Protein 7ATH (pdb70)

Secondary structure (P-SEA, 3-state):
cccccccaaaaaaaaaaaaacccccccccccccccbbbbbbbcccbbbbbbbbbbbbbbbbccccccccccccccccaaaaaaaaaaaaaacccccccccccccccccbbbbbbccccbbbbbbbccccccccccc

B-factor: mean 78.64, std 25.07, range [45.78, 172.8]

Foldseek 3Di:
DPWDDPDPVVQVVQLVVQVVPDDAHWDDWATDPVRWIWTWGAHPVGDID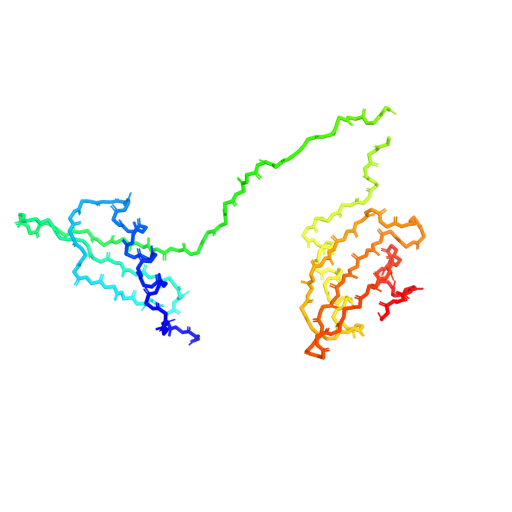IDIHDDDDDDDDDDDDDDPVDDQPDDPDPVNVVLLVVLVCVVPNAAWPDWAQVADQQQRIWIWGQDPVSDIKIFTAGPVSHTPDIDD

Solvent-accessible surface area: 9705 Å² total; per-residue (Å²): 170,78,85,36,46,117,41,70,121,79,58,104,59,15,6,80,57,0,96,72,69,31,113,29,105,32,83,37,55,62,38,84,206,92,47,15,32,42,0,43,0,34,42,122,104,45,62,125,56,97,17,146,21,70,172,89,183,150,108,101,136,132,84,122,140,96,105,157,98,180,58,103,106,69,73,57,69,95,121,20,60,188,35,0,43,73,18,0,51,96,80,15,128,24,140,50,75,74,44,37,32,124,26,85,132,129,2,14,8,38,0,15,0,65,24,113,115,118,117,43,23,72,1,42,0,19,59,124,59,54,62,94,24,52,95,128

Structure (mmCIF, N/CA/C/O backbone):
data_7ATH
#
_entry.id   7ATH
#
_cell.length_a   96.130
_cell.length_b   96.130
_cell.length_c   52.550
_cell.angle_alpha   90.000
_cell.angle_beta   90.000
_cell.angle_gamma   90.000
#
_symmetry.space_group_name_H-M   'P 43 21 2'
#
loop_
_entity.id
_entity.type
_entity.pdbx_description
1 polymer UipA
2 non-polymer 'ZINC ION'
3 water water
#
loop_
_atom_site.group_PDB
_atom_site.id
_atom_site.type_symbol
_atom_site.label_atom_id
_atom_s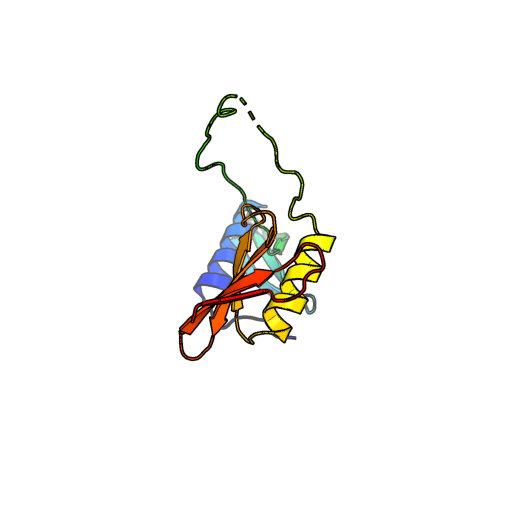ite.label_alt_id
_atom_site.label_comp_id
_atom_site.label_asym_id
_atom_site.label_entity_id
_atom_site.label_seq_id
_atom_site.pdbx_PDB_ins_code
_atom_site.Cartn_x
_atom_site.Cartn_y
_atom_site.Cartn_z
_atom_site.occupancy
_atom_site.B_iso_or_equiv
_atom_site.auth_seq_id
_atom_site.auth_comp_id
_atom_site.auth_asym_id
_atom_site.auth_atom_id
_atom_site.pdbx_PDB_model_num
ATOM 1 N N . THR A 1 68 ? 27.159 8.880 -0.635 1.000 158.731 143 THR AAA N 1
ATOM 2 C CA . THR A 1 68 ? 26.156 9.873 -0.101 1.000 159.630 143 THR AAA CA 1
ATOM 3 C C . THR A 1 68 ? 25.361 10.420 -1.303 1.000 160.552 143 THR AAA C 1
ATOM 4 O O . THR A 1 68 ? 25.335 9.729 -2.354 1.000 135.900 143 THR AAA O 1
ATOM 8 N N . GLY A 1 69 ? 24.748 11.606 -1.170 1.000 160.780 144 GLY AAA N 1
ATOM 9 C CA . GLY A 1 69 ? 23.942 12.259 -2.222 1.000 152.365 144 GLY AAA CA 1
ATOM 10 C C . GLY A 1 69 ? 24.807 12.966 -3.254 1.000 140.127 144 GLY AAA C 1
ATOM 11 O O . GLY A 1 69 ? 24.496 14.133 -3.584 1.000 132.598 144 GLY AAA O 1
ATOM 12 N N . ILE A 1 70 ? 25.815 12.266 -3.790 1.000 121.990 145 ILE AAA N 1
ATOM 13 C CA . ILE A 1 70 ? 26.880 12.863 -4.650 1.000 108.814 145 ILE AAA CA 1
ATOM 14 C C . ILE A 1 70 ? 26.276 13.172 -6.019 1.000 91.370 145 ILE AAA C 1
ATOM 15 O O . ILE A 1 70 ? 25.554 12.324 -6.571 1.000 80.586 145 ILE AAA O 1
ATOM 20 N N . GLY A 1 71 ? 26.576 14.353 -6.543 1.000 71.439 146 GLY AAA N 1
ATOM 21 C CA . GLY A 1 71 ? 26.076 14.782 -7.852 1.000 67.685 146 GLY AAA CA 1
ATOM 22 C C . GLY A 1 71 ? 24.938 15.751 -7.697 1.000 64.818 146 GLY AAA C 1
ATOM 23 O O . GLY A 1 71 ? 24.654 16.188 -6.579 1.000 76.261 146 GLY AAA O 1
ATOM 24 N N . THR A 1 72 ? 24.315 16.107 -8.801 1.000 63.932 147 THR AAA N 1
ATOM 25 C CA . THR A 1 72 ? 23.166 17.023 -8.797 1.000 60.149 147 THR AAA CA 1
ATOM 26 C C . THR A 1 72 ? 22.388 16.790 -10.076 1.000 61.753 147 THR AAA C 1
ATOM 27 O O . THR A 1 72 ? 22.950 16.265 -11.014 1.000 63.058 147 THR AAA O 1
ATOM 31 N N . ALA A 1 73 ? 21.118 17.143 -10.047 1.000 62.555 148 ALA AAA N 1
ATOM 32 C CA . ALA A 1 73 ? 20.203 17.097 -11.188 1.000 65.528 148 ALA AAA CA 1
ATOM 33 C C . ALA A 1 73 ? 20.024 18.528 -11.635 1.000 64.588 148 ALA AAA C 1
ATOM 34 O O . ALA A 1 73 ? 19.314 18.762 -12.631 1.000 70.567 148 ALA AAA O 1
ATOM 36 N N . SER A 1 74 ? 20.693 19.444 -10.934 1.000 61.821 149 SER AAA N 1
ATOM 37 C CA . SER A 1 74 ? 20.527 20.893 -11.176 1.000 64.007 149 SER AAA CA 1
ATOM 38 C C . SER A 1 74 ? 21.619 21.421 -12.104 1.000 61.807 149 SER AAA C 1
ATOM 39 O O . SER A 1 74 ? 22.760 21.632 -11.647 1.000 67.183 149 SER AAA O 1
ATOM 42 N N . ALA A 1 75 ? 21.211 21.842 -13.288 1.000 54.973 150 ALA AAA N 1
ATOM 43 C CA . ALA A 1 75 ? 22.076 22.559 -14.236 1.000 60.178 150 ALA AAA CA 1
ATOM 44 C C . ALA A 1 75 ? 22.496 23.912 -13.657 1.000 56.046 150 ALA AAA C 1
ATOM 45 O O . ALA A 1 75 ? 23.653 24.340 -13.866 1.000 58.014 150 ALA AAA O 1
ATOM 47 N N . ASP A 1 76 ? 21.592 24.592 -12.966 1.000 64.308 151 ASP AAA N 1
ATOM 48 C CA . ASP A 1 76 ? 21.904 25.876 -12.282 1.000 66.092 151 ASP AAA CA 1
ATOM 49 C C . ASP A 1 76 ? 23.095 25.644 -11.335 1.000 56.287 151 ASP AAA C 1
ATOM 50 O O . ASP A 1 76 ? 23.962 26.506 -11.261 1.000 55.809 151 ASP AAA O 1
ATOM 55 N N . GLU A 1 77 ? 23.119 24.514 -10.633 1.000 55.090 152 GLU AAA N 1
ATOM 56 C CA . GLU A 1 77 ? 24.164 24.206 -9.628 1.000 63.688 152 GLU AAA CA 1
ATOM 57 C C . GLU A 1 77 ? 25.488 23.934 -10.381 1.000 56.041 152 GLU AAA C 1
ATOM 58 O O . GLU A 1 77 ? 26.554 24.538 -10.050 1.000 59.115 152 GLU AAA O 1
ATOM 64 N N . LEU A 1 78 ? 25.440 23.146 -11.441 1.000 52.960 153 LEU AAA N 1
ATOM 65 C CA . LEU A 1 78 ? 26.659 22.839 -12.228 1.000 57.059 153 LEU AAA CA 1
ATOM 66 C C . LEU A 1 78 ? 27.233 24.141 -12.777 1.000 52.442 153 LEU AAA C 1
ATOM 67 O O . LEU A 1 78 ? 28.497 24.309 -12.782 1.000 51.008 153 LEU AAA O 1
ATOM 72 N N . ILE A 1 79 ? 26.351 25.060 -13.165 1.000 54.423 154 ILE AAA N 1
ATOM 73 C CA . ILE A 1 79 ? 26.780 26.356 -13.753 1.000 55.898 154 ILE AAA CA 1
ATOM 74 C C . ILE A 1 79 ? 27.412 27.206 -12.658 1.000 57.847 154 ILE AAA C 1
ATOM 75 O O . ILE A 1 79 ? 28.477 27.818 -12.892 1.000 57.873 154 ILE AAA O 1
ATOM 80 N N . ALA A 1 80 ? 26.787 27.269 -11.496 1.000 52.485 155 ALA AAA N 1
ATOM 81 C CA . ALA A 1 80 ? 27.405 27.961 -10.334 1.000 63.206 155 ALA AAA CA 1
ATOM 82 C C . ALA A 1 80 ? 28.809 27.374 -10.053 1.000 52.198 155 ALA AAA C 1
ATOM 83 O O . ALA A 1 80 ? 29.772 28.142 -9.824 1.000 53.534 155 ALA AAA O 1
ATOM 85 N N . ILE A 1 81 ? 28.962 26.051 -10.114 1.000 52.879 156 ILE AAA N 1
ATOM 86 C CA . ILE A 1 81 ? 30.291 25.406 -9.862 1.000 52.180 156 ILE AAA CA 1
ATOM 87 C C . ILE A 1 81 ? 31.267 25.834 -10.963 1.000 53.786 156 ILE AAA C 1
ATOM 88 O O . ILE A 1 81 ? 32.406 26.287 -10.658 1.000 56.459 156 ILE AAA O 1
ATOM 93 N N . ALA A 1 82 ? 30.827 25.808 -12.214 1.000 50.375 157 ALA AAA N 1
ATOM 94 C CA . ALA A 1 82 ? 31.717 26.184 -13.332 1.000 51.965 157 ALA AAA CA 1
ATOM 95 C C . ALA A 1 82 ? 32.110 27.649 -13.154 1.000 53.393 157 ALA AAA C 1
ATOM 96 O O . ALA A 1 82 ? 33.317 27.973 -13.336 1.000 56.454 157 ALA AAA O 1
ATOM 98 N N . ASP A 1 83 ? 31.174 28.503 -12.726 1.000 54.644 158 ASP AAA N 1
ATOM 99 C CA . ASP A 1 83 ? 31.424 29.973 -12.632 1.000 57.781 158 ASP AAA CA 1
ATOM 100 C C . ASP A 1 83 ? 32.432 30.249 -11.498 1.000 55.492 158 ASP AAA C 1
ATOM 101 O O . ASP A 1 83 ? 33.296 31.101 -11.635 1.000 62.833 158 ASP AAA O 1
ATOM 106 N N . ALA A 1 84 ? 32.295 29.596 -10.359 1.000 60.046 159 ALA AAA N 1
ATOM 107 C CA . ALA A 1 84 ? 33.246 29.767 -9.241 1.000 64.560 159 ALA AAA CA 1
ATOM 108 C C . ALA A 1 84 ? 34.658 29.422 -9.736 1.000 62.136 159 ALA AAA C 1
ATOM 109 O O . ALA A 1 84 ? 35.638 30.125 -9.423 1.000 69.391 159 ALA AAA O 1
ATOM 111 N N . ALA A 1 85 ? 34.753 28.324 -10.480 1.000 63.583 160 ALA AAA N 1
ATOM 112 C CA . ALA A 1 85 ? 36.039 27.753 -10.912 1.000 61.422 160 ALA AAA CA 1
ATOM 113 C C . ALA A 1 85 ? 36.696 28.749 -11.845 1.000 63.082 160 ALA AAA C 1
ATOM 114 O O . ALA A 1 85 ? 37.890 28.978 -11.669 1.000 65.064 160 ALA AAA O 1
ATOM 116 N N . ARG A 1 86 ? 35.939 29.278 -12.808 1.000 61.820 161 ARG AAA N 1
ATOM 117 C CA . ARG A 1 86 ? 36.441 30.261 -13.799 1.000 58.564 161 ARG AAA CA 1
ATOM 118 C C . ARG A 1 86 ? 36.953 31.490 -13.057 1.000 65.757 161 ARG AAA C 1
ATOM 119 O O . ARG A 1 86 ? 37.805 32.174 -13.581 1.000 67.095 161 ARG AAA O 1
ATOM 127 N N . GLY A 1 87 ? 36.432 31.744 -11.860 1.000 72.116 162 GLY AAA N 1
ATOM 128 C CA . GLY A 1 87 ? 36.907 32.837 -11.001 1.000 74.935 162 GLY AAA CA 1
ATOM 129 C C . GLY A 1 87 ? 38.254 32.560 -10.349 1.000 76.198 162 GLY AAA C 1
ATOM 130 O O . GLY A 1 87 ? 38.746 33.466 -9.695 1.000 76.106 162 GLY AAA O 1
ATOM 131 N N . ALA A 1 88 ? 38.844 31.373 -10.487 1.000 71.821 163 ALA AAA N 1
ATOM 132 C CA . ALA A 1 88 ? 40.070 30.998 -9.740 1.000 70.941 163 ALA AAA CA 1
ATOM 133 C C . ALA A 1 88 ? 41.262 30.769 -10.663 1.000 67.851 163 ALA AAA C 1
ATOM 134 O O . ALA A 1 88 ? 42.347 30.499 -10.132 1.000 82.520 163 ALA AAA O 1
ATOM 136 N N . ALA A 1 89 ? 41.081 30.831 -11.979 1.000 66.879 164 ALA AAA N 1
ATOM 137 C CA . ALA A 1 89 ? 42.141 30.500 -12.957 1.000 66.742 164 ALA AAA CA 1
ATOM 138 C C . ALA A 1 89 ? 41.663 30.732 -14.384 1.000 68.521 164 ALA AAA C 1
ATOM 139 O O . ALA A 1 89 ? 40.446 30.927 -14.613 1.000 72.106 164 ALA AAA O 1
ATOM 141 N N . ASP A 1 90 ? 42.618 30.678 -15.303 1.000 72.832 165 ASP AAA N 1
ATOM 142 C CA . ASP A 1 90 ? 42.427 31.032 -16.727 1.000 84.785 165 ASP AAA CA 1
ATOM 143 C C . ASP A 1 90 ? 41.940 29.776 -17.442 1.000 71.463 165 ASP AAA C 1
ATOM 144 O O . ASP A 1 90 ? 42.258 28.677 -16.999 1.000 67.947 165 ASP AAA O 1
ATOM 149 N N . GLY A 1 91 ? 41.284 29.960 -18.571 1.000 72.907 166 GLY AAA N 1
ATOM 150 C CA . GLY A 1 91 ? 40.961 28.870 -19.497 1.000 76.702 166 GLY AAA CA 1
ATOM 151 C C . GLY A 1 91 ? 39.476 28.587 -19.479 1.000 67.355 166 GLY AAA C 1
ATOM 152 O O . GLY A 1 91 ? 38.763 29.155 -18.653 1.000 65.491 166 GLY AAA O 1
ATOM 153 N N . GLU A 1 92 ? 39.034 27.720 -20.373 1.000 67.438 167 GLU AAA N 1
ATOM 154 C CA . GLU A 1 92 ? 37.603 27.379 -20.488 1.000 75.968 167 GLU AAA CA 1
ATOM 155 C C . GLU A 1 92 ? 37.374 26.011 -19.819 1.000 66.516 167 GLU AAA C 1
ATOM 156 O O . GLU A 1 92 ? 38.305 25.191 -19.690 1.000 63.339 167 GLU AAA O 1
ATOM 162 N N . VAL A 1 93 ? 36.162 25.774 -19.351 1.000 65.324 168 VAL AAA N 1
ATOM 163 C CA . VAL A 1 93 ? 35.859 24.551 -18.574 1.000 56.959 168 VAL AAA CA 1
ATOM 164 C C . VAL A 1 93 ? 35.762 23.363 -19.514 1.000 57.656 168 VAL AAA C 1
ATOM 165 O O . VAL A 1 93 ? 35.035 23.469 -20.463 1.000 60.135 168 VAL AAA O 1
ATOM 169 N N . THR A 1 94 ? 36.512 22.297 -19.230 1.000 51.144 169 THR AAA N 1
ATOM 170 C CA . THR A 1 94 ? 36.587 21.079 -20.051 1.000 54.874 169 THR AAA CA 1
ATOM 171 C C . THR A 1 94 ? 36.134 19.875 -19.226 1.000 51.804 169 THR AAA C 1
ATOM 172 O O . THR A 1 94 ? 35.946 18.823 -19.837 1.000 58.252 169 THR AAA O 1
ATOM 176 N N . SER A 1 95 ? 35.983 19.996 -17.904 1.000 45.776 170 SER AAA N 1
ATOM 177 C CA . SER A 1 95 ? 35.516 18.862 -17.069 1.000 50.849 170 SER AAA CA 1
ATOM 178 C C . SER A 1 95 ? 34.970 19.355 -15.730 1.000 49.119 170 SER AAA C 1
ATOM 179 O O . SER A 1 95 ? 35.553 20.278 -15.155 1.000 47.825 170 SER AAA O 1
ATOM 182 N N . ILE A 1 96 ? 33.919 18.712 -15.241 1.000 49.825 171 ILE AAA N 1
ATOM 183 C CA . ILE A 1 96 ? 33.329 18.968 -13.898 1.000 53.138 171 ILE AAA CA 1
ATOM 184 C C . ILE A 1 96 ? 33.010 17.619 -13.319 1.000 48.038 171 ILE AAA C 1
ATOM 185 O O . ILE A 1 96 ? 32.324 16.875 -14.019 1.000 53.375 171 ILE AAA O 1
ATOM 190 N N . ASP A 1 97 ? 33.528 17.330 -12.136 1.000 47.117 172 ASP AAA N 1
ATOM 191 C CA . ASP A 1 97 ? 33.535 15.951 -11.584 1.000 59.127 172 ASP AAA CA 1
ATOM 192 C C . ASP A 1 97 ? 33.234 16.073 -10.086 1.000 53.705 172 ASP AAA C 1
ATOM 193 O O . ASP A 1 97 ? 33.808 16.939 -9.418 1.000 55.041 172 ASP AAA O 1
ATOM 198 N N . ALA A 1 98 ? 32.315 15.271 -9.586 1.000 59.108 173 ALA AAA N 1
ATOM 199 C CA . ALA A 1 98 ? 31.964 15.238 -8.157 1.000 66.398 173 ALA AAA CA 1
ATOM 200 C C . ALA A 1 98 ? 32.931 14.292 -7.437 1.000 67.909 173 ALA AAA C 1
ATOM 201 O O . ALA A 1 98 ? 33.112 13.170 -7.917 1.000 73.757 173 ALA AAA O 1
ATOM 203 N N . LYS A 1 99 ? 33.527 14.734 -6.332 1.000 72.466 174 LYS AAA N 1
ATOM 204 C CA . LYS A 1 99 ? 34.369 13.885 -5.453 1.000 75.348 174 LYS AAA CA 1
ATOM 205 C C . LYS A 1 99 ? 33.460 13.204 -4.424 1.000 77.008 174 LYS AAA C 1
ATOM 206 O O . LYS A 1 99 ? 32.370 13.751 -4.158 1.000 73.906 174 LYS AAA O 1
ATOM 212 N N . ARG A 1 100 ? 33.899 12.079 -3.842 1.000 88.547 175 ARG AAA N 1
ATOM 213 C CA . ARG A 1 100 ? 33.080 11.293 -2.868 1.000 100.909 175 ARG AAA CA 1
ATOM 214 C C . ARG A 1 100 ? 32.830 12.111 -1.584 1.000 92.903 175 ARG AAA C 1
ATOM 215 O O . ARG A 1 100 ? 31.750 11.949 -1.024 1.000 93.769 175 ARG AAA O 1
ATOM 223 N N . ASP A 1 101 ? 33.733 13.013 -1.183 1.000 84.927 176 ASP AAA N 1
ATOM 224 C CA . ASP A 1 101 ? 33.527 13.958 -0.047 1.000 88.055 176 ASP AAA CA 1
ATOM 225 C C . ASP A 1 101 ? 32.478 15.039 -0.391 1.000 94.621 176 ASP AAA C 1
ATOM 226 O O . ASP A 1 101 ? 32.210 15.891 0.471 1.000 83.733 176 ASP AAA O 1
ATOM 231 N N . GLY A 1 102 ? 31.929 15.057 -1.611 1.000 97.322 177 GLY AAA N 1
ATOM 232 C CA . GLY A 1 102 ? 30.855 15.994 -1.993 1.000 91.665 177 GLY AAA CA 1
ATOM 233 C C . GLY A 1 102 ? 31.364 17.392 -2.312 1.000 90.194 177 GLY AAA C 1
ATOM 234 O O . GLY A 1 102 ? 30.519 18.280 -2.458 1.000 86.230 177 GLY AAA O 1
ATOM 235 N N . THR A 1 103 ? 32.682 17.601 -2.412 1.000 77.974 178 THR AAA N 1
ATOM 236 C CA . THR A 1 103 ? 33.280 18.717 -3.195 1.000 73.028 178 THR AAA CA 1
ATOM 237 C C . THR A 1 103 ? 33.189 18.420 -4.703 1.000 59.888 178 THR AAA C 1
ATOM 238 O O . THR A 1 103 ? 32.788 17.344 -5.082 1.000 62.903 178 THR AAA O 1
ATOM 242 N N . TRP A 1 104 ? 33.602 19.370 -5.518 1.000 61.939 179 TRP AAA N 1
ATOM 243 C CA . TRP A 1 104 ? 33.640 19.268 -6.996 1.000 61.132 179 TRP AAA CA 1
ATOM 244 C C . TRP A 1 104 ? 35.049 19.645 -7.448 1.000 58.562 179 TRP AAA C 1
ATOM 245 O O . TRP A 1 104 ? 35.663 20.521 -6.809 1.000 66.775 179 TRP AAA O 1
ATOM 256 N N . GLU A 1 105 ? 35.548 18.970 -8.467 1.000 61.501 180 GLU AAA N 1
ATOM 257 C CA . GLU A 1 105 ? 36.801 19.332 -9.172 1.000 65.772 180 GLU AAA CA 1
ATOM 258 C C . GLU A 1 105 ? 36.374 19.841 -10.542 1.000 54.230 180 GLU AAA C 1
ATOM 259 O O . GLU A 1 105 ? 35.571 19.146 -11.196 1.000 58.771 180 GLU AAA O 1
ATOM 265 N N . VAL A 1 106 ? 36.934 20.949 -11.003 1.000 56.023 181 VAL AAA N 1
ATOM 266 C CA . VAL A 1 106 ? 36.682 21.467 -12.375 1.000 52.109 181 VAL AAA CA 1
ATOM 267 C C . VAL A 1 106 ? 38.020 21.607 -13.087 1.000 58.827 181 VAL AAA C 1
ATOM 268 O O . VAL A 1 106 ? 38.908 22.213 -12.532 1.000 55.855 181 VAL AAA O 1
ATOM 272 N N . GLN A 1 107 ? 38.131 21.127 -14.313 1.000 57.488 182 GLN AAA N 1
ATOM 273 C CA . GLN A 1 107 ? 39.342 21.330 -15.124 1.000 61.248 182 GLN AAA CA 1
ATOM 274 C C . GLN A 1 107 ? 39.097 22.567 -15.978 1.000 54.032 182 GLN AAA C 1
ATOM 275 O O . GLN A 1 107 ? 38.101 22.549 -16.672 1.000 61.768 182 GLN AAA O 1
ATOM 281 N N . LEU A 1 108 ? 40.028 23.518 -16.010 1.000 64.268 183 LEU AAA N 1
ATOM 282 C CA . LEU A 1 108 ? 40.076 24.632 -17.000 1.000 62.916 183 LEU AAA CA 1
ATOM 283 C C . LEU A 1 108 ? 41.251 24.452 -17.972 1.000 59.556 183 LEU AAA C 1
ATOM 284 O O . LEU A 1 108 ? 42.307 24.029 -17.545 1.000 61.037 183 LEU AAA O 1
ATOM 289 N N . THR A 1 109 ? 41.052 24.720 -19.256 1.000 64.348 184 THR AAA N 1
ATOM 290 C CA . THR A 1 109 ? 42.087 24.556 -20.305 1.000 63.817 184 THR AAA CA 1
ATOM 291 C C . THR A 1 109 ? 42.184 25.819 -21.169 1.000 71.147 184 THR AAA C 1
ATOM 292 O O . THR A 1 109 ? 41.155 26.257 -21.702 1.000 75.623 184 THR AAA O 1
ATOM 296 N N . THR A 1 110 ? 43.383 26.387 -21.302 1.000 62.642 185 THR AAA N 1
ATOM 297 C CA . THR A 1 110 ? 43.630 27.609 -22.109 1.000 64.271 185 THR AAA CA 1
ATOM 298 C C . THR A 1 110 ? 43.600 27.211 -23.581 1.000 66.388 185 THR AAA C 1
ATOM 299 O O . THR A 1 110 ? 43.683 25.961 -23.877 1.000 62.112 185 THR AAA O 1
ATOM 303 N N . ALA A 1 111 ? 43.492 28.199 -24.464 1.000 78.937 186 ALA AAA N 1
ATOM 304 C CA . ALA A 1 111 ? 43.638 28.008 -25.924 1.000 85.166 186 ALA AAA CA 1
ATOM 305 C C . ALA A 1 111 ? 44.957 27.261 -26.161 1.000 89.505 186 ALA AAA C 1
ATOM 306 O O . ALA A 1 111 ? 44.944 26.260 -26.908 1.000 86.029 186 ALA AAA O 1
ATOM 308 N N . ALA A 1 112 ? 46.023 27.681 -25.460 1.000 93.012 187 ALA AAA N 1
ATOM 309 C CA . ALA A 1 112 ? 47.391 27.110 -25.544 1.000 94.520 187 ALA AAA CA 1
ATOM 310 C C . ALA A 1 112 ? 47.384 25.606 -25.213 1.000 94.428 187 ALA AAA C 1
ATOM 311 O O . ALA A 1 112 ? 48.245 24.891 -25.763 1.000 100.922 187 ALA AAA O 1
ATOM 313 N N . GLY A 1 113 ? 46.472 25.138 -24.347 1.000 84.715 188 GLY AAA N 1
ATOM 314 C CA . GLY A 1 113 ? 46.391 23.728 -23.904 1.000 68.132 188 GLY AAA CA 1
ATOM 315 C C . GLY A 1 113 ? 46.849 23.543 -22.460 1.000 70.265 188 GLY AAA C 1
ATOM 316 O O . GLY A 1 113 ? 46.923 22.389 -22.019 1.000 65.141 188 GLY AAA O 1
ATOM 317 N N . ALA A 1 114 ? 47.154 24.631 -21.748 1.000 62.736 189 ALA AAA N 1
ATOM 318 C CA . ALA A 1 114 ? 47.546 24.610 -20.318 1.000 74.927 189 ALA AAA CA 1
ATOM 319 C C . ALA A 1 114 ? 46.321 24.245 -19.447 1.000 70.438 189 ALA AAA C 1
ATOM 320 O O . ALA A 1 114 ? 45.270 24.806 -19.685 1.000 78.186 189 ALA AAA O 1
ATOM 322 N N . GLU A 1 115 ? 46.466 23.339 -18.476 1.000 67.021 190 GLU AAA N 1
ATOM 323 C CA . GLU A 1 115 ? 45.378 22.805 -17.613 1.000 74.169 190 GLU AAA CA 1
ATOM 324 C C . GLU A 1 115 ? 45.505 23.324 -16.164 1.000 74.035 190 GLU AAA C 1
ATOM 325 O O . GLU A 1 115 ? 46.615 23.360 -15.637 1.000 79.216 190 GLU AAA O 1
ATOM 331 N N . THR A 1 116 ? 44.385 23.682 -15.530 1.000 70.813 191 THR AAA N 1
ATOM 332 C CA . THR A 1 116 ? 44.246 23.860 -14.061 1.000 63.593 191 THR AAA CA 1
ATOM 333 C C . THR A 1 116 ? 43.119 22.952 -13.551 1.000 64.383 191 THR AAA C 1
ATOM 334 O O . THR A 1 116 ? 42.073 22.876 -14.202 1.000 65.490 191 THR AAA O 1
ATOM 338 N N . GLU A 1 117 ? 43.326 22.279 -12.431 1.000 60.028 192 GLU AAA N 1
ATOM 339 C CA . GLU A 1 117 ? 42.245 21.629 -11.654 1.000 64.909 192 GLU AAA CA 1
ATOM 340 C C . GLU A 1 117 ? 41.909 22.534 -10.472 1.000 63.603 192 GLU AAA C 1
ATOM 341 O O . GLU A 1 117 ? 42.803 22.913 -9.736 1.000 63.653 192 GLU AAA O 1
ATOM 347 N N . VAL A 1 118 ? 40.631 22.808 -10.281 1.000 60.613 193 VAL AAA N 1
ATOM 348 C CA . VAL A 1 118 ? 40.124 23.719 -9.230 1.000 61.461 193 VAL AAA CA 1
ATOM 349 C C . VAL A 1 118 ? 39.124 22.944 -8.365 1.000 59.727 193 VAL AAA C 1
ATOM 350 O O . VAL A 1 118 ? 38.225 22.306 -8.931 1.000 63.435 193 VAL AAA O 1
ATOM 354 N N . ARG A 1 119 ? 39.316 22.981 -7.047 1.000 62.090 194 ARG AAA N 1
ATOM 355 C CA . ARG A 1 119 ? 38.396 22.436 -6.017 1.000 58.910 194 ARG AAA CA 1
ATOM 356 C C . ARG A 1 119 ? 37.298 23.474 -5.820 1.000 54.916 194 ARG AAA C 1
ATOM 357 O O . ARG A 1 119 ? 37.643 24.662 -5.718 1.000 58.914 194 ARG AAA O 1
ATOM 365 N N . VAL A 1 120 ? 36.035 23.066 -5.841 1.000 58.844 195 VAL AAA N 1
ATOM 366 C CA . VAL A 1 120 ? 34.897 23.977 -5.523 1.000 60.302 195 VAL AAA CA 1
ATOM 367 C C . VAL A 1 120 ? 34.138 23.425 -4.315 1.000 56.156 195 VAL AAA C 1
ATOM 368 O O . VAL A 1 120 ? 33.843 22.203 -4.305 1.000 69.811 195 VAL AAA O 1
ATOM 372 N N . ASP A 1 121 ? 33.917 24.287 -3.316 1.000 61.140 196 ASP AAA N 1
ATOM 373 C CA . ASP A 1 121 ? 33.319 23.953 -1.989 1.000 74.390 196 ASP AAA CA 1
ATOM 374 C C . ASP A 1 121 ? 32.113 24.851 -1.681 1.000 67.809 196 ASP AAA C 1
ATOM 375 O O . ASP A 1 121 ? 32.153 26.048 -2.024 1.000 62.572 196 ASP AAA O 1
ATOM 380 N N . GLU A 1 122 ? 31.138 24.310 -0.952 1.000 73.839 197 GLU AAA N 1
ATOM 381 C CA . GLU A 1 122 ? 30.120 25.111 -0.228 1.000 75.229 197 GLU AAA CA 1
ATOM 382 C C . GLU A 1 122 ? 30.853 26.068 0.708 1.000 65.583 197 GLU AAA C 1
ATOM 383 O O . GLU A 1 122 ? 31.763 25.639 1.416 1.000 66.976 197 GLU AAA O 1
ATOM 389 N N . ALA A 1 123 ? 30.427 27.322 0.746 1.000 72.014 198 ALA AAA N 1
ATOM 390 C CA . ALA A 1 123 ? 30.908 28.341 1.707 1.000 72.991 198 ALA AAA CA 1
ATOM 391 C C . ALA A 1 123 ? 29.705 29.197 2.140 1.000 72.544 198 ALA AAA C 1
ATOM 3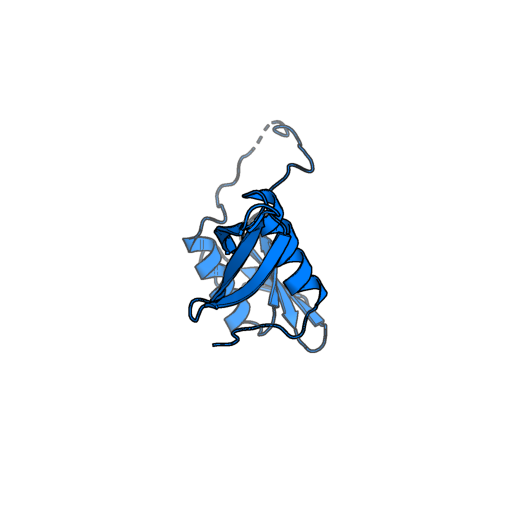92 O O . ALA A 1 123 ? 28.652 29.072 1.478 1.000 67.695 198 ALA AAA O 1
ATOM 394 N N . LEU A 1 124 ? 29.813 29.978 3.231 1.000 73.189 199 LEU AAA N 1
ATOM 395 C CA . LEU A 1 124 ? 28.773 30.977 3.618 1.000 75.650 199 LEU AAA CA 1
ATOM 396 C C . LEU A 1 12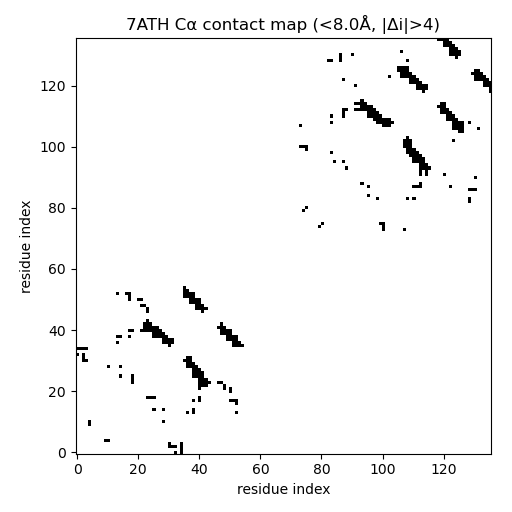4 ? 29.372 32.380 3.523 1.000 69.342 199 LEU AAA C 1
ATOM 397 O O . LEU A 1 124 ? 30.537 32.520 3.861 1.000 79.792 199 LEU AAA O 1
ATOM 402 N N . VAL A 1 125 ? 28.606 33.343 3.008 1.000 71.486 200 VAL AAA N 1
ATOM 403 C CA . VAL A 1 125 ? 29.022 34.765 2.882 1.000 75.586 200 VAL AAA CA 1
ATOM 404 C C . VAL A 1 125 ? 28.065 35.619 3.715 1.000 78.214 200 VAL AAA C 1
ATOM 405 O O . VAL A 1 125 ? 26.830 35.483 3.558 1.000 74.346 200 VAL AAA O 1
ATOM 409 N N . ALA A 1 126 ? 28.640 36.464 4.572 1.000 81.432 201 ALA AAA N 1
ATOM 410 C CA . ALA A 1 126 ? 27.928 37.317 5.543 1.000 73.086 201 ALA AAA CA 1
ATOM 411 C C . ALA A 1 126 ? 28.077 38.778 5.132 1.000 76.827 201 ALA AAA C 1
ATOM 412 O O . ALA A 1 126 ? 29.194 39.183 4.811 1.000 71.232 201 ALA AAA O 1
ATOM 414 N N . SER A 1 127 ? 26.979 39.528 5.151 1.000 67.772 202 SER AAA N 1
ATOM 415 C CA . SER A 1 127 ? 26.966 40.989 4.903 1.000 72.494 202 SER AAA CA 1
ATOM 416 C C . SER A 1 127 ? 26.057 41.677 5.937 1.000 66.513 202 SER AAA C 1
ATOM 417 O O . SER A 1 127 ? 24.975 41.136 6.296 1.000 63.191 202 SER AAA O 1
ATOM 420 N N . VAL A 1 128 ? 26.515 42.808 6.442 1.000 63.654 203 VAL AAA N 1
ATOM 421 C CA . VAL A 1 128 ? 25.747 43.628 7.409 1.000 61.768 203 VAL AAA CA 1
ATOM 422 C C . VAL A 1 128 ? 24.577 44.236 6.653 1.000 59.303 203 VAL AAA C 1
ATOM 423 O O . VAL A 1 128 ? 24.773 44.688 5.530 1.000 66.694 203 VAL AAA O 1
ATOM 427 N N . THR A 1 129 ? 23.432 44.254 7.322 1.000 62.646 204 THR AAA N 1
ATOM 428 C CA . THR A 1 129 ? 22.091 44.622 6.823 1.000 66.610 204 THR AAA CA 1
ATOM 429 C C . THR A 1 129 ? 21.549 45.830 7.607 1.000 68.471 204 THR AAA C 1
ATOM 430 O O . THR A 1 129 ? 20.774 46.615 7.056 1.000 63.211 204 THR AAA O 1
ATOM 434 N N . SER A 1 130 ? 21.829 45.911 8.902 1.000 64.371 205 SER AAA N 1
ATOM 435 C CA . SER A 1 130 ? 21.325 47.006 9.752 1.000 65.725 205 SER AAA CA 1
ATOM 436 C C . SER A 1 130 ? 22.121 47.020 11.045 1.000 67.902 205 SER AAA C 1
ATOM 437 O O . SER A 1 130 ? 22.856 46.062 11.295 1.000 72.819 205 SER AAA O 1
ATOM 440 N N . THR A 1 131 ? 21.976 48.114 11.780 1.000 66.691 206 THR AAA N 1
ATOM 441 C CA . THR A 1 131 ? 22.822 48.570 12.901 1.000 56.123 206 THR AAA CA 1
ATOM 442 C C . THR A 1 131 ? 21.854 49.363 13.780 1.000 60.080 206 THR AAA C 1
ATOM 443 O O . THR A 1 131 ? 21.008 50.022 13.200 1.000 66.185 206 THR AAA O 1
ATOM 447 N N . ASP A 1 132 ? 21.876 49.186 15.103 1.000 60.873 207 ASP AAA N 1
ATOM 448 C CA . ASP A 1 132 ? 21.015 49.915 16.077 1.000 62.699 207 ASP AAA CA 1
ATOM 449 C C . ASP A 1 132 ? 21.878 50.089 17.335 1.000 75.013 207 ASP AAA C 1
ATOM 450 O O . ASP A 1 132 ? 22.418 49.088 17.826 1.000 78.481 207 ASP AAA O 1
ATOM 455 N N . ALA A 1 133 ? 22.137 51.333 17.750 1.000 72.079 208 ALA AAA N 1
ATOM 456 C CA . ALA A 1 133 ? 23.167 51.690 18.758 1.000 76.358 208 ALA AAA CA 1
ATOM 457 C C . ALA A 1 133 ? 22.741 51.219 20.150 1.000 71.529 208 ALA AAA C 1
ATOM 458 O O . ALA A 1 133 ? 21.551 50.922 20.349 1.000 61.853 208 ALA AAA O 1
ATOM 460 N N . ALA A 1 134 ? 23.691 51.189 21.086 1.000 89.045 209 ALA AAA N 1
ATOM 461 C CA . ALA A 1 134 ? 23.432 50.879 22.512 1.000 93.177 209 ALA AAA CA 1
ATOM 462 C C . ALA A 1 134 ? 22.275 51.770 22.969 1.000 99.835 209 ALA AAA C 1
ATOM 463 O O . ALA A 1 134 ? 22.495 52.996 23.123 1.000 90.872 209 ALA AAA O 1
ATOM 465 N N . ASP A 1 135 ? 21.082 51.168 23.087 1.000 119.111 210 ASP AAA N 1
ATOM 466 C CA . ASP A 1 135 ? 19.788 51.798 23.485 1.000 132.506 210 ASP AAA CA 1
ATOM 467 C C . ASP A 1 135 ? 20.031 52.831 24.605 1.000 136.290 210 ASP AAA C 1
ATOM 468 O O . ASP A 1 135 ? 19.404 53.894 24.548 1.000 130.311 210 ASP AAA O 1
ATOM 473 N N . GLY A 1 136 ? 20.906 52.542 25.578 1.000 136.665 211 GLY AAA N 1
ATOM 474 C CA . GLY A 1 136 ? 21.309 53.484 26.642 1.000 131.430 211 GLY AAA CA 1
ATOM 475 C C . GLY A 1 136 ? 21.795 52.761 27.886 1.000 128.479 211 GLY AAA C 1
ATOM 476 O O . GLY A 1 136 ? 20.914 52.319 28.649 1.000 124.903 211 GLY AAA O 1
ATOM 477 N N . THR A 1 139 ? 21.248 47.656 28.650 1.000 141.695 214 THR AAA N 1
ATOM 478 C CA . THR A 1 139 ? 21.617 46.269 29.053 1.000 152.943 214 THR AAA CA 1
ATOM 479 C C . THR A 1 139 ? 22.295 45.563 27.863 1.000 150.927 214 THR AAA C 1
ATOM 480 O O . THR A 1 139 ? 22.062 45.990 26.720 1.000 146.980 214 THR AAA O 1
ATOM 484 N N . GLY A 1 140 ? 23.140 44.558 28.128 1.000 145.841 215 GLY AAA N 1
ATOM 485 C CA . GLY A 1 140 ? 23.624 43.572 27.135 1.000 144.478 215 GLY AAA CA 1
ATOM 486 C C . GLY A 1 140 ? 22.985 42.204 27.374 1.000 140.018 215 GLY AAA C 1
ATOM 487 O O . GLY A 1 140 ? 22.263 42.037 28.350 1.000 134.194 215 GLY AAA O 1
ATOM 488 N N . PRO A 1 141 ? 23.236 41.174 26.530 1.000 139.481 216 PRO AAA N 1
ATOM 489 C CA . PRO A 1 141 ? 22.582 39.874 26.693 1.000 134.030 216 PRO AAA CA 1
ATOM 490 C C . PRO A 1 141 ? 23.259 39.022 27.782 1.000 128.869 216 PRO AAA C 1
ATOM 491 O O . PRO A 1 141 ? 24.466 38.806 27.708 1.000 116.438 216 PRO AAA O 1
ATOM 495 N N . ALA A 1 142 ? 22.487 38.571 28.778 1.000 120.559 217 ALA AAA N 1
ATOM 496 C CA . ALA A 1 142 ? 22.959 37.633 29.823 1.000 113.897 217 ALA AAA CA 1
ATOM 497 C C . ALA A 1 142 ? 23.414 36.362 29.102 1.000 107.443 217 ALA AAA C 1
ATOM 498 O O . ALA A 1 142 ? 24.605 35.993 29.215 1.000 101.206 217 ALA AAA O 1
ATOM 500 N N . LEU A 1 143 ? 22.509 35.785 28.304 1.000 98.833 218 LEU AAA N 1
ATOM 501 C CA . LEU A 1 143 ? 22.728 34.526 27.544 1.000 91.491 218 LEU AAA CA 1
ATOM 502 C C . LEU A 1 143 ? 22.894 34.838 26.047 1.000 76.970 218 LEU AAA C 1
ATOM 503 O O . LEU A 1 143 ? 22.444 35.901 25.557 1.000 71.373 218 LEU AAA O 1
ATOM 508 N N . THR A 1 144 ? 23.564 33.943 25.344 1.000 66.195 219 THR AAA N 1
ATOM 509 C CA . THR A 1 144 ? 23.933 34.096 23.923 1.000 70.230 219 THR AAA CA 1
ATOM 510 C C . THR A 1 144 ? 23.788 32.723 23.293 1.000 66.506 219 THR AAA C 1
ATOM 511 O O . THR A 1 144 ? 23.827 31.741 24.028 1.000 70.314 219 THR AAA O 1
ATOM 515 N N . LEU A 1 145 ? 23.614 32.686 21.980 1.000 62.362 220 LEU AAA N 1
ATOM 516 C CA . LEU A 1 145 ? 23.591 31.443 21.198 1.000 62.562 220 LEU AAA CA 1
ATOM 517 C C . LEU A 1 145 ? 25.022 31.118 20.784 1.000 64.154 220 LEU AAA C 1
ATOM 518 O O . LEU A 1 145 ? 25.316 31.268 19.581 1.000 72.864 220 LEU AAA O 1
ATOM 523 N N . ASP A 1 146 ? 25.857 30.637 21.715 1.000 70.149 221 ASP AAA N 1
ATOM 524 C CA . ASP A 1 146 ? 27.165 30.010 21.358 1.000 58.849 221 ASP AAA CA 1
ATOM 525 C C . ASP A 1 146 ? 26.831 28.609 20.854 1.000 55.624 221 ASP AAA C 1
ATOM 526 O O . ASP A 1 146 ? 25.666 28.211 20.924 1.000 58.261 221 ASP AAA O 1
ATOM 531 N N . ASP A 1 147 ? 27.838 27.873 20.401 1.000 59.533 222 ASP AAA N 1
ATOM 532 C CA . ASP A 1 147 ? 27.651 26.645 19.603 1.000 65.829 222 ASP AAA CA 1
ATOM 533 C C . ASP A 1 147 ? 26.965 25.630 20.494 1.000 58.322 222 ASP AAA C 1
ATOM 534 O O . ASP A 1 147 ? 26.062 24.976 20.019 1.000 56.354 222 ASP AAA O 1
ATOM 539 N N . GLU A 1 148 ? 27.380 25.556 21.756 1.000 61.839 223 GLU AAA N 1
ATOM 540 C CA . GLU A 1 148 ? 26.918 24.536 22.7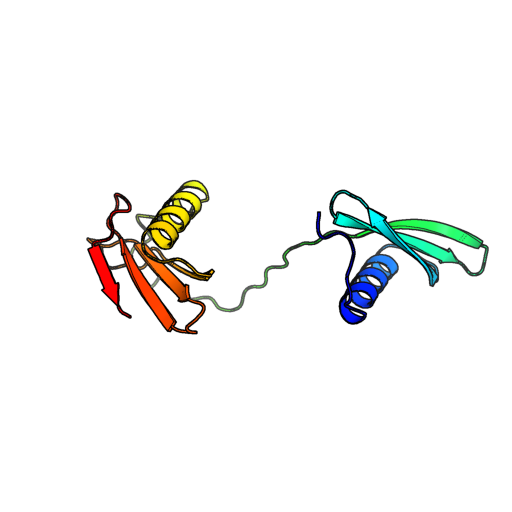28 1.000 64.355 223 GLU AAA CA 1
ATOM 541 C C . GLU A 1 148 ? 25.430 24.799 22.908 1.000 60.597 223 GLU AAA C 1
ATOM 542 O O . GLU A 1 148 ? 24.639 23.879 22.710 1.000 63.976 223 GLU AAA O 1
ATOM 548 N N . THR A 1 149 ? 25.083 26.064 23.164 1.000 59.696 224 THR AAA N 1
ATOM 549 C CA . THR A 1 149 ? 23.688 26.500 23.420 1.000 54.820 224 THR AAA CA 1
ATOM 550 C C . THR A 1 149 ? 22.832 26.231 22.180 1.000 56.006 224 THR AAA C 1
ATOM 551 O O . THR A 1 149 ? 21.726 25.657 22.316 1.000 55.371 224 THR AAA O 1
ATOM 555 N N . ILE A 1 150 ? 23.347 26.502 20.987 1.000 51.099 225 ILE AAA N 1
ATOM 556 C CA . ILE A 1 150 ? 22.566 26.177 19.763 1.000 49.215 225 ILE AAA CA 1
ATOM 557 C C . ILE A 1 150 ? 22.333 24.668 19.686 1.000 54.730 225 ILE AAA C 1
ATOM 558 O O . ILE A 1 150 ? 21.230 24.295 19.241 1.000 57.652 225 ILE AAA O 1
ATOM 563 N N . ARG A 1 151 ? 23.332 23.820 19.990 1.000 55.650 226 ARG AAA N 1
ATOM 564 C CA . ARG A 1 151 ? 23.156 22.343 19.838 1.000 53.390 226 ARG AAA CA 1
ATOM 565 C C . ARG A 1 151 ? 22.066 21.907 20.852 1.000 56.831 226 ARG AAA C 1
ATOM 566 O O . ARG A 1 151 ? 21.162 21.117 20.500 1.000 58.050 226 ARG AAA O 1
ATOM 574 N N . ALA A 1 152 ? 22.116 22.437 22.074 1.000 58.698 227 ALA AAA N 1
ATOM 575 C CA . ALA A 1 152 ? 21.148 22.151 23.161 1.000 58.445 227 ALA AAA CA 1
ATOM 576 C C . ALA A 1 152 ? 19.735 22.574 22.737 1.000 60.214 227 ALA AAA C 1
ATOM 577 O O . ALA A 1 152 ? 18.817 21.746 22.757 1.000 63.523 227 ALA AAA O 1
ATOM 579 N N . LEU A 1 153 ? 19.554 23.822 22.325 1.000 62.076 228 LEU AAA N 1
ATOM 580 C CA . LEU A 1 153 ? 18.222 24.286 21.866 1.000 62.710 228 LEU AAA CA 1
ATOM 581 C C . LEU A 1 153 ? 17.716 23.423 20.735 1.000 59.149 228 LEU AAA C 1
ATOM 582 O O . LEU A 1 153 ? 16.507 23.188 20.689 1.000 61.050 228 LEU AAA O 1
ATOM 587 N N . VAL A 1 154 ? 18.566 23.090 19.775 1.000 62.158 229 VAL AAA N 1
ATOM 588 C CA . VAL A 1 154 ? 18.055 22.391 18.561 1.000 68.066 229 VAL AAA CA 1
ATOM 589 C C . VAL A 1 154 ? 17.523 21.014 18.966 1.000 67.034 229 VAL AAA C 1
ATOM 590 O O . VAL A 1 154 ? 16.422 20.639 18.500 1.000 68.169 229 VAL AAA O 1
ATOM 594 N N . SER A 1 155 ? 18.243 20.279 19.815 1.000 66.953 230 SER AAA N 1
ATOM 595 C CA . SER A 1 155 ? 17.801 18.903 20.184 1.000 74.418 230 SER AAA CA 1
ATOM 596 C C . SER A 1 155 ? 16.494 18.991 20.988 1.000 70.201 230 SER AAA C 1
ATOM 597 O O . SER A 1 155 ? 15.573 18.219 20.701 1.000 76.882 230 SER AAA O 1
ATOM 600 N N . ALA A 1 156 ? 16.391 19.985 21.874 1.000 68.845 231 ALA AAA N 1
ATOM 601 C CA . ALA A 1 156 ? 15.189 20.272 22.691 1.000 63.707 231 ALA AAA CA 1
ATOM 602 C C . ALA A 1 156 ? 14.028 20.674 21.783 1.000 60.351 231 ALA AAA C 1
ATOM 603 O O . ALA A 1 156 ? 12.947 20.124 21.925 1.000 73.068 231 ALA AAA O 1
ATOM 605 N N . ALA A 1 157 ? 14.240 21.604 20.870 1.000 65.906 232 ALA AAA N 1
ATOM 606 C CA . ALA A 1 157 ? 13.184 22.033 19.935 1.000 63.689 232 ALA AAA CA 1
ATOM 607 C C . ALA A 1 157 ? 12.699 20.797 19.202 1.000 61.047 232 ALA AAA C 1
ATOM 608 O O . ALA A 1 157 ? 11.495 20.625 19.095 1.000 60.755 232 ALA AAA O 1
ATOM 610 N N . LEU A 1 158 ? 13.600 19.944 18.729 1.000 68.089 233 LEU AAA N 1
ATOM 611 C CA . LEU A 1 158 ? 13.157 18.859 17.810 1.000 76.689 233 LEU AAA CA 1
ATOM 612 C C . LEU A 1 158 ? 12.523 17.692 18.573 1.000 76.539 233 LEU AAA C 1
ATOM 613 O O . LEU A 1 158 ? 11.635 17.053 17.967 1.000 79.403 233 LEU AAA O 1
ATOM 618 N N . ALA A 1 159 ? 12.954 17.433 19.819 1.000 68.000 234 ALA AAA N 1
ATOM 619 C CA . ALA A 1 159 ? 12.318 16.468 20.744 1.000 70.548 234 ALA AAA CA 1
ATOM 620 C C . ALA A 1 159 ? 10.840 16.863 20.908 1.000 75.584 234 ALA AAA C 1
ATOM 621 O O . ALA A 1 159 ? 9.964 15.994 20.750 1.000 88.579 234 ALA AAA O 1
ATOM 623 N N . GLU A 1 160 ? 10.572 18.155 21.086 1.000 75.535 235 GLU AAA N 1
ATOM 624 C CA . GLU A 1 160 ? 9.212 18.709 21.324 1.000 69.297 235 GLU AAA CA 1
ATOM 625 C C . GLU A 1 160 ? 8.374 18.619 20.050 1.000 68.894 235 GLU AAA C 1
ATOM 626 O O . GLU A 1 160 ? 7.215 18.263 20.158 1.000 82.213 235 GLU AAA O 1
ATOM 632 N N . ALA A 1 161 ? 8.930 18.966 18.900 1.000 71.350 236 ALA AAA N 1
ATOM 633 C CA . ALA A 1 161 ? 8.213 18.936 17.604 1.000 74.880 236 ALA AAA CA 1
ATOM 634 C C . ALA A 1 161 ? 9.195 18.637 16.467 1.000 74.960 236 ALA AAA C 1
ATOM 635 O O . ALA A 1 161 ? 10.296 19.172 16.479 1.000 84.033 236 ALA AAA O 1
ATOM 637 N N . GLU A 1 162 ? 8.815 17.759 15.548 1.000 86.143 237 GLU AAA N 1
ATOM 638 C CA . GLU A 1 162 ? 9.677 17.354 14.419 1.000 94.957 237 GLU AAA CA 1
ATOM 639 C C . GLU A 1 162 ? 9.409 18.308 13.257 1.000 80.603 237 GLU AAA C 1
ATOM 640 O O . GLU A 1 162 ? 8.260 18.751 13.110 1.000 76.855 237 GLU AAA O 1
ATOM 646 N N . GLY A 1 163 ? 10.442 18.609 12.472 1.000 85.341 238 GLY AAA N 1
ATOM 647 C CA . GLY A 1 163 ? 10.388 19.622 11.399 1.000 84.007 238 GLY AAA CA 1
ATOM 648 C C . GLY A 1 163 ? 11.704 20.375 11.279 1.000 80.967 238 GLY AAA C 1
ATOM 649 O O . GLY A 1 163 ? 12.709 19.894 11.843 1.000 79.143 238 GLY AAA O 1
ATOM 650 N N . MET A 1 164 ? 11.681 21.502 10.560 1.000 75.481 239 MET AAA N 1
ATOM 651 C CA . MET A 1 164 ? 12.835 22.388 10.285 1.000 71.064 239 MET AAA CA 1
ATOM 652 C C . MET A 1 164 ? 12.793 23.550 11.286 1.000 69.385 239 MET AAA C 1
ATOM 653 O O . MET A 1 164 ? 11.744 24.175 11.436 1.000 70.171 239 MET AAA O 1
ATOM 658 N N . ILE A 1 165 ? 13.894 23.814 11.967 1.000 64.751 240 ILE AAA N 1
ATOM 659 C CA . ILE A 1 165 ? 14.075 25.048 12.773 1.000 54.919 240 ILE AAA CA 1
ATOM 660 C C . ILE A 1 165 ? 14.091 26.216 11.802 1.000 55.158 240 ILE AAA C 1
ATOM 661 O O . ILE A 1 165 ? 14.940 26.189 10.923 1.000 56.665 240 ILE AAA O 1
ATOM 666 N N . THR A 1 166 ? 13.236 27.220 11.999 1.000 55.546 241 THR AAA N 1
ATOM 667 C CA . THR A 1 166 ? 13.248 28.491 11.245 1.000 55.520 241 THR AAA CA 1
ATOM 668 C C . THR A 1 166 ? 13.795 29.634 12.107 1.000 58.073 241 THR AAA C 1
ATOM 669 O O . THR A 1 166 ? 14.035 30.683 11.539 1.000 57.296 241 THR AAA O 1
ATOM 673 N N . ASP A 1 167 ? 13.850 29.491 13.435 1.000 54.821 242 ASP AAA N 1
ATOM 674 C CA . ASP A 1 167 ? 14.161 30.611 14.354 1.000 50.111 242 ASP AAA CA 1
ATOM 675 C C . ASP A 1 167 ? 14.673 30.061 15.680 1.000 54.317 242 ASP AAA C 1
ATOM 676 O O . ASP A 1 167 ? 14.127 29.099 16.200 1.000 56.237 242 ASP AAA O 1
ATOM 681 N N . LEU A 1 168 ? 15.731 30.673 16.169 1.000 53.541 243 LEU AAA N 1
ATOM 682 C CA . LEU A 1 168 ? 16.226 30.536 17.534 1.000 55.489 243 LEU AAA CA 1
ATOM 683 C C . LEU A 1 168 ? 16.484 31.952 18.024 1.000 59.492 243 LEU AAA C 1
ATOM 684 O O . LEU A 1 168 ? 16.952 32.793 17.201 1.000 51.943 243 LEU AAA O 1
ATOM 689 N N . ASP A 1 169 ? 16.253 32.185 19.306 1.000 47.750 244 ASP AAA N 1
ATOM 690 C CA . ASP A 1 169 ? 16.650 33.458 19.931 1.000 54.136 244 ASP AAA CA 1
ATOM 691 C C . ASP A 1 169 ? 16.719 33.295 21.446 1.000 57.053 244 ASP AAA C 1
ATOM 692 O O . ASP A 1 169 ? 16.302 32.267 22.019 1.000 54.362 244 ASP AAA O 1
ATOM 697 N N . VAL A 1 170 ? 17.378 34.266 22.030 1.000 66.601 245 VAL AAA N 1
ATOM 698 C CA . VAL A 1 170 ? 17.637 34.369 23.485 1.000 77.637 245 VAL AAA CA 1
ATOM 699 C C . VAL A 1 170 ? 16.998 35.667 23.997 1.000 80.347 245 VAL AAA C 1
ATOM 700 O O . VAL A 1 170 ? 16.849 35.806 25.215 1.000 94.530 245 VAL AAA O 1
ATOM 704 N N . ASP A 1 171 ? 16.616 36.572 23.090 1.000 92.382 246 ASP AAA N 1
ATOM 705 C CA . ASP A 1 171 ? 15.640 37.667 23.363 1.000 125.928 246 ASP AAA CA 1
ATOM 706 C C . ASP A 1 171 ? 14.718 37.189 24.509 1.000 128.186 246 ASP AAA C 1
ATOM 707 O O . ASP A 1 171 ? 14.875 37.692 25.659 1.000 118.254 246 ASP AAA O 1
ATOM 712 N N . GLY A 1 172 ? 13.843 36.211 24.229 1.000 129.834 247 GLY AAA N 1
ATOM 713 C CA . GLY A 1 172 ? 13.041 35.466 25.221 1.000 127.821 247 GLY AAA CA 1
ATOM 714 C C . GLY A 1 172 ? 12.394 36.377 26.252 1.000 137.796 247 GLY AAA C 1
ATOM 715 O O . GLY A 1 172 ? 12.327 37.593 25.985 1.000 147.782 247 GLY AAA O 1
ATOM 716 N N . ASP A 1 173 ? 11.930 35.813 27.382 1.000 142.631 248 ASP AAA N 1
ATOM 717 C CA . ASP A 1 173 ? 11.176 36.530 28.454 1.000 139.837 248 ASP AAA CA 1
ATOM 718 C C . ASP A 1 173 ? 11.651 36.092 29.852 1.000 132.259 248 ASP AAA C 1
ATOM 719 O O . ASP A 1 173 ? 10.796 35.993 30.764 1.000 132.104 248 ASP AAA O 1
ATOM 724 N N . ASP A 1 174 ? 12.958 35.847 30.022 1.000 125.762 249 ASP AAA N 1
ATOM 725 C CA . ASP A 1 174 ? 13.704 35.993 31.309 1.000 125.758 249 ASP AAA CA 1
ATOM 726 C C . ASP A 1 174 ? 13.422 34.829 32.286 1.000 119.557 249 ASP AAA C 1
ATOM 727 O O . ASP A 1 174 ? 14.324 34.467 33.054 1.000 106.262 249 ASP AAA O 1
ATOM 732 N N . VAL A 1 175 ? 12.214 34.268 32.290 1.000 114.838 250 VAL AAA N 1
ATOM 733 C CA . VAL A 1 175 ? 11.878 32.963 32.947 1.000 104.660 250 VAL AAA CA 1
ATOM 734 C C . VAL A 1 175 ? 11.844 31.875 31.859 1.000 98.956 250 VAL AAA C 1
ATOM 735 O O . VAL A 1 175 ? 11.878 30.651 32.164 1.000 83.329 250 VAL AAA O 1
ATOM 739 N N . SER A 1 176 ? 11.675 32.337 30.624 1.000 88.615 251 SER AAA N 1
ATOM 740 C CA . SER A 1 176 ? 11.795 31.574 29.369 1.000 70.002 251 SER AAA CA 1
ATOM 741 C C . SER A 1 176 ? 12.787 32.346 28.512 1.000 7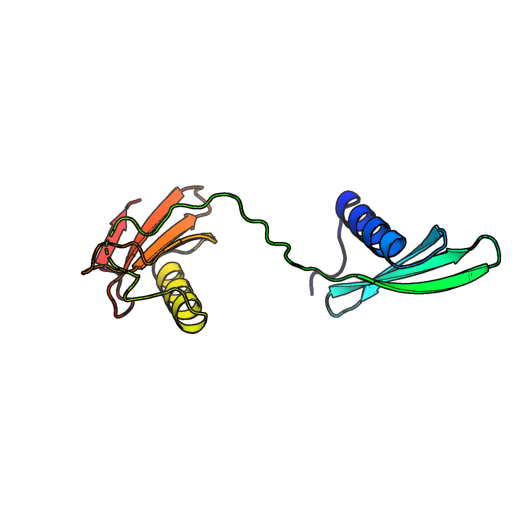0.280 251 SER AAA C 1
ATOM 742 O O . SER A 1 176 ? 12.433 33.194 27.710 1.000 70.244 251 SER AAA O 1
ATOM 745 N N . PRO A 1 177 ? 14.093 32.232 28.780 1.000 69.113 252 PRO AAA N 1
ATOM 746 C CA . PRO A 1 177 ? 15.064 33.021 28.044 1.000 66.597 252 PRO AAA CA 1
ATOM 747 C C . PRO A 1 177 ? 15.243 32.559 26.593 1.000 57.379 252 PRO AAA C 1
ATOM 748 O O . PRO A 1 177 ? 15.670 33.345 25.824 1.000 58.764 252 PRO AAA O 1
ATOM 752 N N . TYR A 1 178 ? 14.873 31.346 26.218 1.000 55.004 253 TYR AAA N 1
ATOM 753 C CA . TYR A 1 178 ? 15.106 30.902 24.815 1.000 58.079 253 TYR AAA CA 1
ATOM 754 C C . TYR A 1 178 ? 13.792 30.670 24.067 1.000 54.942 253 TYR AAA C 1
ATOM 755 O O . TYR A 1 178 ? 12.851 30.193 24.679 1.000 55.437 253 TYR AAA O 1
ATOM 764 N N . ASP A 1 179 ? 13.808 30.905 22.756 1.000 58.607 254 ASP AAA N 1
ATOM 765 C CA . ASP A 1 179 ? 12.701 30.661 21.799 1.000 66.784 254 ASP AAA CA 1
ATOM 766 C C . ASP A 1 179 ? 13.247 29.865 20.625 1.000 61.919 254 ASP AAA C 1
ATOM 767 O O . ASP A 1 179 ? 14.367 30.223 20.154 1.000 56.145 254 ASP AAA O 1
ATOM 772 N N . ALA A 1 180 ? 12.420 28.968 20.085 1.000 63.643 255 ALA AAA N 1
ATOM 773 C CA . ALA A 1 180 ? 12.618 28.352 18.760 1.000 63.094 255 ALA AAA CA 1
ATOM 774 C C . ALA A 1 180 ? 11.288 28.339 18.018 1.000 68.372 255 ALA AAA C 1
ATOM 775 O O . ALA A 1 180 ? 10.250 28.270 18.661 1.000 66.892 255 ALA AAA O 1
ATOM 777 N N . SER A 1 181 ? 11.338 28.446 16.705 1.000 62.609 256 SER AAA N 1
ATOM 778 C CA . SER A 1 181 ? 10.205 28.130 15.812 1.000 64.669 256 SER AAA CA 1
ATOM 779 C C . SER A 1 181 ? 10.574 26.888 15.002 1.000 65.343 256 SER AAA C 1
ATOM 780 O O . SER A 1 181 ? 11.674 26.855 14.474 1.000 57.118 256 SER AAA O 1
ATOM 783 N N . VAL A 1 182 ? 9.679 25.904 14.945 1.000 64.344 257 VAL AAA N 1
ATOM 784 C CA . VAL A 1 182 ? 9.801 24.713 14.067 1.000 67.274 257 VAL AAA CA 1
ATOM 785 C C . VAL A 1 182 ? 8.715 24.802 13.000 1.000 66.169 257 VAL AAA C 1
ATOM 786 O O . VAL A 1 182 ? 7.579 25.090 13.354 1.000 71.663 257 VAL AAA O 1
ATOM 790 N N . LEU A 1 183 ? 9.091 24.689 11.736 1.000 70.883 258 LEU AAA N 1
ATOM 791 C CA . LEU A 1 183 ? 8.148 24.514 10.595 1.000 73.113 258 LEU AAA CA 1
ATOM 792 C C . LEU A 1 183 ? 7.987 23.012 10.376 1.000 78.437 258 LEU AAA C 1
ATOM 793 O O . LEU A 1 183 ? 9.029 22.312 10.243 1.000 80.568 258 LEU AAA O 1
ATOM 798 N N . THR A 1 184 ? 6.747 22.529 10.435 1.000 94.572 259 THR AAA N 1
ATOM 799 C CA . THR A 1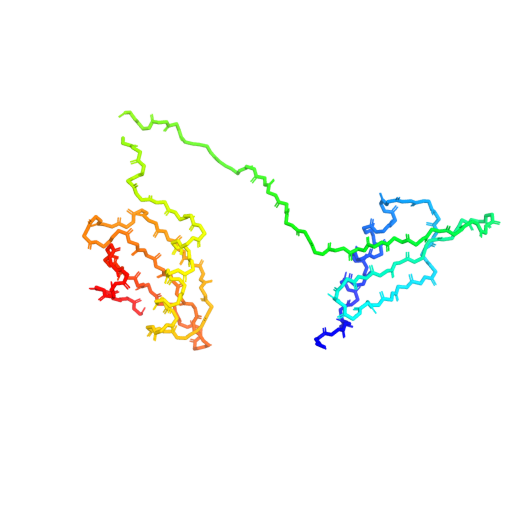 184 ? 6.399 21.093 10.284 1.000 108.628 259 THR AAA CA 1
ATOM 800 C C . THR A 1 184 ? 5.760 20.854 8.913 1.000 104.460 259 THR AAA C 1
ATOM 801 O O . THR A 1 184 ? 5.120 21.786 8.399 1.000 111.812 259 THR AAA O 1
ATOM 805 N N . SER A 1 185 ? 5.887 19.629 8.389 1.000 118.533 260 SER AAA N 1
ATOM 806 C CA . SER A 1 185 ? 5.386 19.173 7.058 1.000 120.978 260 SER AAA CA 1
ATOM 807 C C . SER A 1 185 ? 3.970 19.702 6.767 1.000 124.659 260 SER AAA C 1
ATOM 808 O O . SER A 1 185 ? 3.756 20.189 5.627 1.000 114.561 260 SER AAA O 1
ATOM 811 N N . ASP A 1 186 ? 3.057 19.647 7.752 1.000 121.439 261 ASP AAA N 1
ATOM 812 C CA . ASP A 1 186 ? 1.683 20.228 7.682 1.000 118.012 261 ASP AAA CA 1
ATOM 813 C C . ASP A 1 186 ? 1.759 21.726 7.381 1.000 120.948 261 ASP AAA C 1
ATOM 814 O O . ASP A 1 186 ? 0.765 22.419 7.665 1.000 120.825 261 ASP AAA O 1
ATOM 819 N N . ASN A 1 187 ? 2.886 22.198 6.837 1.000 118.902 262 ASN AAA N 1
ATOM 820 C CA . ASN A 1 187 ? 3.290 23.627 6.797 1.000 123.233 262 ASN AAA CA 1
ATOM 821 C C . ASN A 1 187 ? 2.726 24.367 8.015 1.000 123.863 262 ASN AAA C 1
ATOM 822 O O . ASN A 1 187 ? 2.262 25.509 7.823 1.000 114.363 262 ASN AAA O 1
ATOM 827 N N . ARG A 1 188 ? 2.791 23.775 9.218 1.000 116.986 263 ARG AAA N 1
ATOM 828 C CA . ARG A 1 188 ? 2.344 24.472 10.456 1.000 122.582 263 ARG AAA CA 1
ATOM 829 C C . ARG A 1 188 ? 3.573 24.835 11.318 1.000 111.900 263 ARG AAA C 1
ATOM 830 O O . ARG A 1 188 ? 4.471 23.981 11.491 1.000 105.756 263 ARG AAA O 1
ATOM 838 N N . SER A 1 189 ? 3.584 26.084 11.815 1.000 88.150 264 SER AAA N 1
ATOM 839 C CA . SER A 1 189 ? 4.688 26.813 12.502 1.000 86.376 264 SER AAA CA 1
ATOM 840 C C . SER A 1 189 ? 4.532 26.813 14.036 1.000 79.330 264 SER AAA C 1
ATOM 841 O O . SER A 1 189 ? 3.632 27.484 14.539 1.000 91.995 264 SER AAA O 1
ATOM 844 N N . ILE A 1 190 ? 5.437 26.179 14.774 1.000 73.552 265 ILE AAA N 1
ATOM 845 C CA . ILE A 1 190 ? 5.329 26.028 16.262 1.000 77.274 265 ILE AAA CA 1
ATOM 846 C C . ILE A 1 190 ? 6.394 26.870 16.989 1.000 71.452 265 ILE AAA C 1
ATOM 847 O O . ILE A 1 190 ? 7.577 26.552 16.865 1.000 71.084 265 ILE AAA O 1
ATOM 852 N N . ASP A 1 191 ? 5.971 27.878 17.751 1.000 63.044 266 ASP AAA N 1
ATOM 853 C CA . ASP A 1 191 ? 6.838 28.719 18.602 1.000 62.198 266 ASP AAA CA 1
ATOM 854 C C . ASP A 1 191 ? 6.953 28.031 19.959 1.000 64.012 266 ASP AAA C 1
ATOM 855 O O . ASP A 1 191 ? 5.931 27.866 20.603 1.000 76.574 266 ASP AAA O 1
ATOM 860 N N . ILE A 1 192 ? 8.170 27.714 20.397 1.000 62.029 267 ILE AAA N 1
ATOM 861 C CA . ILE A 1 192 ? 8.461 27.051 21.702 1.000 56.804 267 ILE AAA CA 1
ATOM 862 C C . ILE A 1 192 ? 9.283 27.988 22.586 1.000 63.537 267 ILE AAA C 1
ATOM 863 O O . ILE A 1 192 ? 10.118 28.731 22.063 1.000 69.088 267 ILE AAA O 1
ATOM 868 N N . ASP A 1 193 ? 8.962 27.996 23.877 1.000 65.640 268 ASP AAA N 1
ATOM 869 C CA . ASP A 1 193 ? 9.559 28.864 24.916 1.000 61.065 268 ASP AAA CA 1
ATOM 870 C C . ASP A 1 193 ? 10.280 27.898 25.837 1.000 58.371 268 ASP AAA C 1
ATOM 871 O O . ASP A 1 193 ? 9.636 26.878 26.177 1.000 56.890 268 ASP AAA O 1
ATOM 876 N N . PHE A 1 194 ? 11.559 28.121 26.159 1.000 57.018 269 PHE AAA N 1
ATOM 877 C CA . PHE A 1 194 ? 12.314 27.179 27.022 1.000 51.800 269 PHE AAA CA 1
ATOM 878 C C . PHE A 1 194 ? 12.904 27.894 28.220 1.000 52.309 269 PHE AAA C 1
ATOM 879 O O . PHE A 1 194 ? 13.256 29.068 28.117 1.000 54.125 269 PHE AAA O 1
ATOM 887 N N . SER A 1 195 ? 13.055 27.157 29.313 1.000 54.608 270 SER AAA N 1
ATOM 888 C CA . SER A 1 195 ? 13.722 27.681 30.526 1.000 62.123 270 SER AAA CA 1
ATOM 889 C C . SER A 1 195 ? 15.234 27.714 30.261 1.000 65.790 270 SER AAA C 1
ATOM 890 O O . SER A 1 195 ? 15.681 27.219 29.195 1.000 53.280 270 SER AAA O 1
ATOM 893 N N . ALA A 1 196 ? 15.989 28.246 31.219 1.000 59.847 271 ALA AAA N 1
ATOM 894 C CA . ALA A 1 196 ? 17.462 28.302 31.207 1.000 61.448 271 ALA AAA CA 1
ATOM 895 C C . ALA A 1 196 ? 17.996 26.879 31.143 1.000 57.955 271 ALA AAA C 1
ATOM 896 O O . ALA A 1 196 ? 19.114 26.678 30.668 1.000 68.366 271 ALA AAA O 1
ATOM 898 N N . ASP A 1 197 ? 17.180 25.938 31.599 1.000 66.513 272 ASP AAA N 1
ATOM 899 C CA . ASP A 1 197 ? 17.533 24.509 31.705 1.000 58.103 272 ASP AAA CA 1
ATOM 900 C C . ASP A 1 197 ? 17.058 23.786 30.453 1.000 53.844 272 ASP AAA C 1
ATOM 901 O O . ASP A 1 197 ? 17.194 22.592 30.431 1.000 55.015 272 ASP AAA O 1
ATOM 906 N N . PHE A 1 198 ? 16.548 24.488 29.439 1.000 56.678 273 PHE AAA N 1
ATOM 907 C CA . PHE A 1 198 ? 16.222 23.874 28.122 1.000 56.157 273 PHE AAA CA 1
ATOM 908 C C . PHE A 1 198 ? 14.934 23.039 28.205 1.000 64.179 273 PHE AAA C 1
ATOM 909 O O . PHE A 1 198 ? 14.563 22.402 27.219 1.000 66.661 273 PHE AAA O 1
ATOM 917 N N . ALA A 1 199 ? 14.217 23.128 29.326 1.000 68.488 274 ALA AAA N 1
ATOM 918 C CA . ALA A 1 199 ? 12.853 22.590 29.523 1.000 7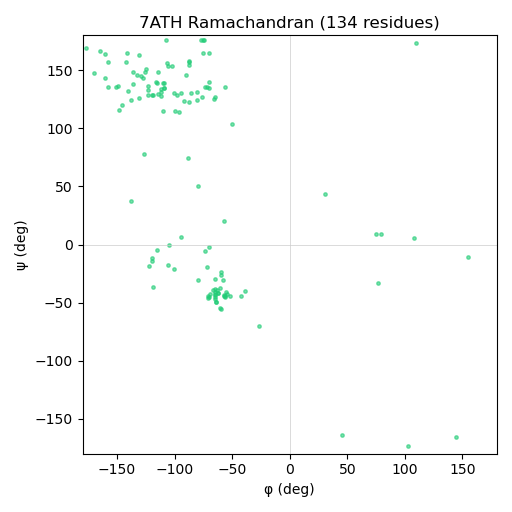1.896 274 ALA AAA CA 1
ATOM 919 C C . ALA A 1 199 ? 11.848 23.435 28.731 1.000 60.799 274 ALA AAA C 1
ATOM 920 O O . ALA A 1 199 ? 11.918 24.695 28.772 1.000 64.307 274 ALA AAA O 1
ATOM 922 N N . VAL A 1 200 ? 10.942 22.751 28.046 1.000 63.598 275 VAL AAA N 1
ATOM 923 C CA . VAL A 1 200 ? 9.736 23.358 27.412 1.000 67.492 275 VAL AAA CA 1
ATOM 924 C C . VAL A 1 200 ? 8.814 23.905 28.504 1.000 67.592 275 VAL AAA C 1
ATOM 925 O O . VAL A 1 200 ? 8.431 23.142 29.398 1.000 72.170 275 VAL AAA O 1
ATOM 929 N N . VAL A 1 201 ? 8.450 25.175 28.360 1.000 70.095 276 VAL AAA N 1
ATOM 930 C CA . VAL A 1 201 ? 7.671 26.000 29.320 1.000 72.342 276 VAL AAA CA 1
ATOM 931 C C . VAL A 1 201 ? 6.404 26.527 28.621 1.000 72.079 276 VAL AAA C 1
ATOM 932 O O . VAL A 1 201 ? 5.491 26.929 29.315 1.000 70.425 276 VAL AAA O 1
ATOM 936 N N . GLY A 1 202 ? 6.353 26.533 27.290 1.000 62.018 277 GLY AAA N 1
ATOM 937 C CA . GLY A 1 202 ? 5.217 27.056 26.521 1.000 65.632 277 GLY AAA CA 1
ATOM 938 C C . GLY A 1 202 ? 5.345 26.708 25.057 1.000 64.551 277 GLY AAA C 1
ATOM 939 O O . GLY A 1 202 ? 6.484 26.597 24.573 1.000 67.997 277 GLY AAA O 1
ATOM 940 N N . THR A 1 203 ? 4.221 26.492 24.387 1.000 70.010 278 THR AAA N 1
ATOM 941 C CA . THR A 1 203 ? 4.165 26.349 22.911 1.000 72.723 278 THR AAA CA 1
ATOM 942 C C . THR A 1 203 ? 3.053 27.253 22.397 1.000 71.776 278 THR AAA C 1
ATOM 943 O O . THR A 1 203 ? 2.290 27.745 23.233 1.000 73.549 278 THR AAA O 1
ATOM 947 N N . ASP A 1 204 ? 3.072 27.530 21.092 1.000 74.921 279 ASP AAA N 1
ATOM 948 C CA . ASP A 1 204 ? 2.063 28.318 20.336 1.000 77.091 279 ASP AAA CA 1
ATOM 949 C C . ASP A 1 204 ? 2.018 27.738 18.925 1.000 74.957 279 ASP AAA C 1
ATOM 950 O O . ASP A 1 204 ? 3.054 27.794 18.272 1.000 75.358 279 ASP AAA O 1
ATOM 955 N N . ILE A 1 205 ? 0.878 27.170 18.518 1.000 81.898 280 ILE AAA N 1
ATOM 956 C CA . ILE A 1 205 ? 0.678 26.342 17.283 1.000 88.184 280 ILE AAA CA 1
ATOM 957 C C . ILE A 1 205 ? -0.328 27.074 16.389 1.000 81.944 280 ILE AAA C 1
ATOM 958 O O . ILE A 1 205 ? 0.084 28.076 15.803 1.000 79.388 280 ILE AAA O 1
#

Nearest PDB structures (foldseek):
  7ath-assembly1_AAA  TM=1.007E+00  e=2.681E-23  Microbacterium sp.
  5ndv-assembly2_S4  TM=4.622E-01  e=1.172E+00  Saccharomyces cerevisiae S288C
  3fcd-assembly1_A  TM=4.104E-01  e=3.405E+00  uncultured bacterium
  8p5d-assembly1_SE0  TM=3.817E-01  e=1.642E+00  Spraguea lophii 42_110
  2wl9-assembly1_D  TM=3.744E-01  e=9.890E+00  Rhodococcus sp. DK17

Sequence (136 aa):
TGIGTASADELIAIADAARGAADGEVTSIDAKRDGTWEVQLTTAAGAETEVRVDEALVASVTSTDAADGTGPALTLDDETIRALVSAALAEAEGMITDLDVDGDDVSPYDASVLTSDNRSIDIDFSADFAVVGTDI

Radius of gyration: 22.43 Å; Cα contacts (8 Å, |Δi|>4): 219; chains: 1; bounding box: 47×44×59 Å